Protein AF-A0A7J5AS97-F1 (afdb_monomer_lite)

Sequence (126 aa):
MKKLSKTNQNNEPFYTTNTKEIIKVNELSILLLYFNEITQNRVTLVNTEAIIHKTLPLKQACSFWNTYYVYSFGGNQSVSETNVDQEAAYEIVTGELGGCSKIGGINTSCAWGQHMCLSSQAVCCN

Foldseek 3Di:
DDDDDDDDDPPDDDDPPDPVVVVVVVVVVVVVVVVCVVPPDPDPDDDDDDDDDDDPPPVPPFDPVQKDKFKAKDQFDVRRQVVSVVVVVCCCPPNPVDVKAWDDGKDWDADPVTGMIMIMTMIGDD

Structure (mmCIF, N/CA/C/O backbone):
data_AF-A0A7J5AS97-F1
#
_entry.id   AF-A0A7J5AS97-F1
#
loop_
_atom_site.group_PDB
_atom_site.id
_atom_site.type_symbol
_atom_site.label_atom_id
_atom_site.label_alt_id
_atom_site.label_comp_id
_atom_site.label_asym_id
_atom_site.label_entity_id
_atom_site.label_seq_id
_atom_site.pdbx_PDB_ins_code
_atom_site.Cartn_x
_atom_site.Cartn_y
_atom_site.Cartn_z
_atom_site.occupancy
_atom_site.B_iso_or_equiv
_atom_site.auth_seq_id
_atom_site.auth_comp_id
_atom_site.auth_asym_id
_atom_site.auth_atom_id
_atom_site.pdbx_PDB_model_num
ATOM 1 N N . MET A 1 1 ? -28.554 22.496 -58.293 1.00 41.38 1 MET A N 1
ATOM 2 C CA . MET A 1 1 ? -29.826 21.870 -58.726 1.00 41.38 1 MET A CA 1
ATOM 3 C C . MET A 1 1 ? -30.373 21.022 -57.584 1.00 41.38 1 MET A C 1
ATOM 5 O O . MET A 1 1 ? -29.653 20.169 -57.086 1.00 41.38 1 MET A O 1
ATOM 9 N N . LYS A 1 2 ? -31.599 21.314 -57.125 1.00 40.72 2 LYS A N 1
ATOM 10 C CA . LYS A 1 2 ? -32.321 20.602 -56.053 1.00 40.72 2 LYS A CA 1
ATOM 11 C C . LYS A 1 2 ? -32.595 19.143 -56.447 1.00 40.72 2 LYS A C 1
ATOM 13 O O . LYS A 1 2 ? -33.056 18.905 -57.561 1.00 40.72 2 LYS A O 1
ATOM 18 N N . LYS A 1 3 ? -32.434 18.200 -55.513 1.00 37.72 3 LYS A N 1
ATOM 19 C CA . LYS A 1 3 ? -33.155 16.917 -55.541 1.00 37.72 3 LYS A CA 1
ATOM 20 C C . LYS A 1 3 ? -33.929 16.738 -54.238 1.00 37.72 3 LYS A C 1
ATOM 22 O O . LYS A 1 3 ? -33.444 17.064 -53.162 1.00 37.72 3 LYS A O 1
ATOM 27 N N . LEU A 1 4 ? -35.182 16.351 -54.431 1.00 39.50 4 LEU A N 1
ATOM 28 C CA . LEU A 1 4 ? -36.331 16.550 -53.560 1.00 39.50 4 LEU A CA 1
ATOM 29 C C . LEU A 1 4 ? -36.323 15.664 -52.309 1.00 39.50 4 LEU A C 1
ATOM 31 O O . LEU A 1 4 ? -36.124 14.455 -52.399 1.00 39.50 4 LEU A O 1
ATOM 35 N N . SER A 1 5 ? -36.641 16.290 -51.176 1.00 39.41 5 SER A N 1
ATOM 36 C CA . SER A 1 5 ? -37.125 15.628 -49.965 1.00 39.41 5 SER A CA 1
ATOM 37 C C . SER A 1 5 ? -38.535 15.083 -50.218 1.00 39.41 5 SER A C 1
ATOM 39 O O . SER A 1 5 ? -39.374 15.793 -50.777 1.00 39.41 5 SER A O 1
ATOM 41 N N . LYS A 1 6 ? -38.792 13.828 -49.837 1.00 45.66 6 LYS A N 1
ATOM 42 C CA . LYS A 1 6 ? -40.147 13.269 -49.755 1.00 45.66 6 LYS A CA 1
ATOM 43 C C . LYS A 1 6 ? -40.592 13.327 -48.294 1.00 45.66 6 LYS A C 1
ATOM 45 O O . LYS A 1 6 ? -39.969 12.699 -47.445 1.00 45.66 6 LYS A O 1
ATOM 50 N N . THR A 1 7 ? -41.658 14.072 -48.027 1.00 39.22 7 THR A N 1
ATOM 51 C CA . THR A 1 7 ? -42.330 14.190 -46.727 1.00 39.22 7 THR A CA 1
ATOM 52 C C . THR A 1 7 ? -43.524 13.236 -46.636 1.00 39.22 7 THR A C 1
ATOM 54 O O . THR A 1 7 ? -44.265 13.063 -47.603 1.00 39.22 7 THR A O 1
ATOM 57 N N . ASN A 1 8 ? -43.718 12.630 -45.460 1.00 45.16 8 ASN A N 1
ATOM 58 C CA . ASN A 1 8 ? -44.994 12.051 -45.026 1.00 45.16 8 ASN A CA 1
ATOM 59 C C . ASN A 1 8 ? -45.776 13.125 -44.230 1.00 45.16 8 ASN A C 1
ATOM 61 O O . ASN A 1 8 ? -45.168 14.036 -43.667 1.00 45.16 8 ASN A O 1
ATOM 65 N N . GLN A 1 9 ? -47.107 13.028 -44.213 1.00 50.62 9 GLN A N 1
ATOM 66 C CA . GLN A 1 9 ? -48.110 14.058 -43.905 1.00 50.62 9 GLN A CA 1
ATOM 67 C C . GLN A 1 9 ? -48.076 14.692 -42.501 1.00 50.62 9 GLN A C 1
ATOM 69 O O . GLN A 1 9 ? -48.872 15.591 -42.259 1.00 50.62 9 GLN A O 1
ATOM 74 N N . ASN A 1 10 ? -47.141 14.326 -41.620 1.00 50.69 10 ASN A N 1
ATOM 75 C CA . ASN A 1 10 ? -47.061 14.889 -40.265 1.00 50.69 10 ASN A CA 1
ATOM 76 C C . ASN A 1 10 ? -45.755 15.646 -39.952 1.00 50.69 10 ASN A C 1
ATOM 78 O O . ASN A 1 10 ? -45.563 16.040 -38.812 1.00 50.69 10 ASN A O 1
ATOM 82 N N . ASN A 1 11 ? -44.882 15.911 -40.936 1.00 51.25 11 ASN A N 1
ATOM 83 C CA . ASN A 1 11 ? -43.721 16.815 -40.791 1.00 51.25 11 ASN A CA 1
ATOM 84 C C . ASN A 1 11 ? -42.787 16.567 -39.581 1.00 51.25 11 ASN A C 1
ATOM 86 O O . ASN A 1 11 ? -42.065 17.476 -39.173 1.00 51.25 11 ASN A O 1
ATOM 90 N N . GLU A 1 12 ? -42.720 15.351 -39.043 1.00 41.69 12 GLU A N 1
ATOM 91 C CA . GLU A 1 12 ? -41.718 15.016 -38.031 1.00 41.69 12 GLU A CA 1
ATOM 92 C C . GLU A 1 12 ? -40.438 14.467 -38.689 1.00 41.69 12 GLU A C 1
ATOM 94 O O . GLU A 1 12 ? -40.516 13.658 -39.623 1.00 41.69 12 GLU A O 1
ATOM 99 N N . PRO A 1 13 ? -39.243 14.906 -38.250 1.00 40.38 13 PRO A N 1
ATOM 100 C CA . PRO A 1 13 ? -37.982 14.375 -38.747 1.00 40.38 13 PRO A CA 1
ATOM 101 C C . PRO A 1 13 ? -37.851 12.890 -38.384 1.00 40.38 13 PRO A C 1
ATOM 103 O O . PRO A 1 13 ? -37.779 12.514 -37.217 1.00 40.38 13 PRO A O 1
ATOM 106 N N . PHE A 1 14 ? -37.795 12.031 -39.403 1.00 38.44 14 PHE A N 1
ATOM 107 C CA . PHE A 1 14 ? -37.498 10.612 -39.237 1.00 38.44 14 PHE A CA 1
ATOM 108 C C . PHE A 1 14 ? -35.997 10.444 -38.961 1.00 38.44 14 PHE A C 1
ATOM 110 O O . PHE A 1 14 ? -35.176 10.502 -39.878 1.00 38.44 14 PHE A O 1
ATOM 117 N N . TYR A 1 15 ? -35.623 10.262 -37.695 1.00 42.97 15 TYR A N 1
ATOM 118 C CA . TYR A 1 15 ? -34.253 9.920 -37.321 1.00 42.97 15 TYR A CA 1
ATOM 119 C C . TYR A 1 15 ? -34.020 8.431 -37.587 1.00 42.97 15 TYR A C 1
ATOM 121 O O . TYR A 1 15 ? -34.479 7.572 -36.838 1.00 42.97 15 TYR A O 1
ATOM 129 N N . THR A 1 16 ? -33.268 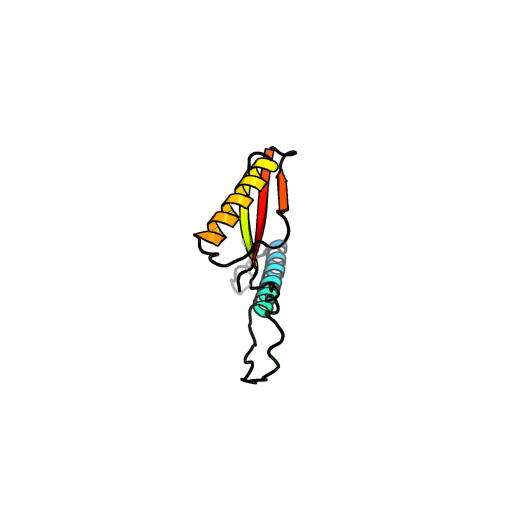8.099 -38.637 1.00 46.38 16 THR A N 1
ATOM 130 C CA . THR A 1 16 ? -32.620 6.785 -38.725 1.00 46.38 16 THR A CA 1
ATOM 131 C C . THR A 1 16 ? -31.478 6.756 -37.714 1.00 46.38 16 THR A C 1
ATOM 133 O O . THR A 1 16 ? -30.328 7.049 -38.043 1.00 46.38 16 THR A O 1
ATOM 136 N N . THR A 1 17 ? -31.793 6.468 -36.455 1.00 50.03 17 THR A N 1
ATOM 137 C CA . THR A 1 17 ? -30.787 6.225 -35.421 1.00 50.03 17 THR A CA 1
ATOM 138 C C . THR A 1 17 ? -30.036 4.942 -35.754 1.00 50.03 17 THR A C 1
ATOM 140 O O . THR A 1 17 ? -30.642 3.884 -35.927 1.00 50.03 17 THR A O 1
ATOM 143 N N . ASN A 1 18 ? -28.712 5.046 -35.853 1.00 45.19 18 ASN A N 1
ATOM 144 C CA . ASN A 1 18 ? -27.797 3.918 -35.973 1.00 45.19 18 ASN A CA 1
ATOM 145 C C . ASN A 1 18 ? -28.129 2.881 -34.886 1.00 45.19 18 ASN A C 1
ATOM 147 O O . ASN A 1 18 ? -27.915 3.122 -33.699 1.00 45.19 18 ASN A O 1
ATOM 151 N N . THR A 1 19 ? -28.625 1.706 -35.269 1.00 51.22 19 THR A N 1
ATOM 152 C CA . THR A 1 19 ? -29.008 0.623 -34.343 1.00 51.22 19 THR A CA 1
ATOM 153 C C . THR A 1 19 ? -27.858 0.162 -33.441 1.00 51.22 19 THR A C 1
ATOM 155 O O . THR A 1 19 ? -28.104 -0.402 -32.381 1.00 51.22 19 THR A O 1
ATOM 158 N N . LYS A 1 20 ? -26.600 0.448 -33.804 1.00 47.38 20 LYS A N 1
ATOM 159 C CA . LYS A 1 20 ? -25.421 0.170 -32.968 1.00 47.38 20 LYS A CA 1
ATOM 160 C C . LYS A 1 20 ? -25.286 1.074 -31.738 1.00 47.38 20 LYS A C 1
ATOM 162 O O . LYS A 1 20 ? -24.671 0.646 -30.766 1.00 47.38 20 LYS A O 1
ATOM 167 N N . GLU A 1 21 ? -25.831 2.289 -31.753 1.00 49.44 21 GLU A N 1
ATOM 168 C CA . GLU A 1 21 ? -25.751 3.192 -30.594 1.00 49.44 21 GLU A CA 1
ATOM 169 C C . GLU A 1 21 ? -26.813 2.872 -29.542 1.00 49.44 21 GLU A C 1
ATOM 171 O O . GLU A 1 21 ? -26.516 2.914 -28.354 1.00 49.44 21 GLU A O 1
ATOM 176 N N . ILE A 1 22 ? -28.010 2.446 -29.958 1.00 49.66 22 ILE A N 1
ATOM 177 C C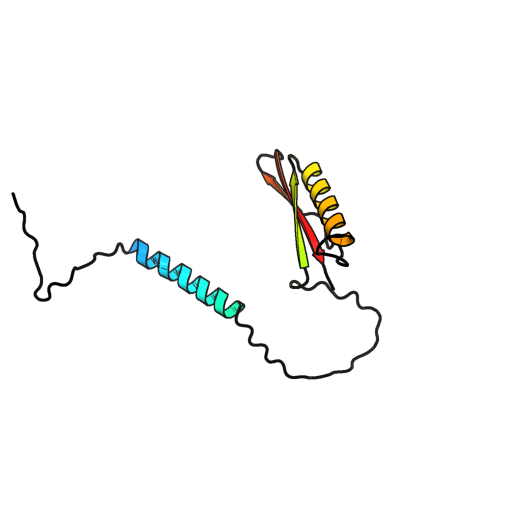A . ILE A 1 22 ? -29.107 2.105 -29.035 1.00 49.66 22 ILE A CA 1
ATOM 178 C C . ILE A 1 22 ? -28.761 0.869 -28.185 1.00 49.66 22 ILE A C 1
ATOM 180 O O . ILE A 1 22 ? -29.120 0.805 -27.011 1.00 49.66 22 ILE A O 1
ATOM 184 N N . ILE A 1 23 ? -28.004 -0.088 -28.735 1.00 50.94 23 ILE A N 1
ATOM 185 C CA . ILE A 1 23 ? -27.616 -1.312 -28.013 1.00 50.94 23 ILE A CA 1
ATOM 186 C C . ILE A 1 23 ? -26.620 -1.009 -26.877 1.00 50.94 23 ILE A C 1
ATOM 188 O O . ILE A 1 23 ? -26.719 -1.608 -25.810 1.00 50.94 23 ILE A O 1
ATOM 192 N N . LYS A 1 24 ? -25.716 -0.031 -27.048 1.00 50.69 24 LYS A N 1
ATOM 193 C CA . LYS A 1 24 ? -24.740 0.341 -26.004 1.00 50.69 24 LYS A CA 1
ATOM 194 C C . LYS A 1 24 ? -25.363 1.047 -24.799 1.00 50.69 24 LYS A C 1
ATOM 196 O O . LYS A 1 24 ? -24.821 0.959 -23.702 1.00 50.69 24 LYS A O 1
ATOM 201 N N . VAL A 1 25 ? -26.494 1.731 -24.983 1.00 53.81 25 VAL A N 1
ATOM 202 C CA . VAL A 1 25 ? -27.200 2.399 -23.878 1.00 53.81 25 VAL A CA 1
ATOM 203 C C . VAL A 1 25 ? -27.814 1.365 -22.926 1.00 53.81 25 VAL A C 1
ATOM 205 O O . VAL A 1 25 ? -27.826 1.580 -21.719 1.00 53.81 25 VAL A O 1
ATOM 208 N N . ASN A 1 26 ? -28.232 0.204 -23.442 1.00 61.09 26 ASN A N 1
ATOM 209 C CA . ASN A 1 26 ? -28.897 -0.835 -22.654 1.00 61.09 26 ASN A CA 1
ATOM 210 C C . ASN A 1 26 ? -27.953 -1.539 -21.657 1.00 61.09 26 ASN A C 1
ATOM 212 O O . ASN A 1 26 ? -28.327 -1.781 -20.513 1.00 61.09 26 ASN A O 1
ATOM 216 N N . GLU A 1 27 ? -26.707 -1.817 -22.050 1.00 60.97 27 GLU A N 1
ATOM 217 C CA . GLU A 1 27 ? -25.724 -2.468 -21.164 1.00 60.97 27 GLU A CA 1
ATOM 218 C C . GLU A 1 27 ? -25.316 -1.564 -19.994 1.00 60.97 27 GLU A C 1
ATOM 220 O O . GLU A 1 27 ? -25.233 -2.017 -18.851 1.00 60.97 27 GLU A O 1
ATOM 225 N N . LEU A 1 28 ? -25.128 -0.267 -20.260 1.00 70.62 28 LEU A N 1
ATOM 226 C CA . LEU A 1 28 ? -24.795 0.712 -19.228 1.00 70.62 28 LEU A CA 1
ATOM 227 C C . LEU A 1 28 ? -25.954 0.906 -18.241 1.00 70.62 28 LEU A C 1
ATOM 229 O O . LEU A 1 28 ? -25.726 1.007 -17.037 1.00 70.62 28 LEU A O 1
ATOM 233 N N . SER A 1 29 ? -27.198 0.924 -18.727 1.00 70.94 29 SER A N 1
ATOM 234 C CA . SER A 1 29 ? -28.382 1.034 -17.870 1.00 70.94 29 SER A CA 1
ATOM 235 C C . SER A 1 29 ? -28.562 -0.184 -16.963 1.00 70.94 29 SER A C 1
ATOM 237 O O . SER A 1 29 ? -28.854 -0.014 -15.781 1.00 70.94 29 SER A O 1
ATOM 239 N N . ILE A 1 30 ? -28.337 -1.399 -17.473 1.00 72.62 30 ILE A N 1
ATOM 240 C CA . ILE A 1 30 ? -28.382 -2.627 -16.663 1.00 72.62 30 ILE A CA 1
ATOM 241 C C . ILE A 1 30 ? -27.285 -2.606 -15.590 1.00 72.62 30 ILE A C 1
ATOM 243 O O . ILE A 1 30 ? -27.548 -2.941 -14.435 1.00 72.62 30 ILE A O 1
ATOM 247 N N . LEU A 1 31 ? -26.078 -2.153 -15.940 1.00 73.94 31 LEU A N 1
ATOM 248 C CA . LEU A 1 31 ? -24.973 -2.028 -14.991 1.00 73.94 31 LEU A CA 1
ATOM 249 C C . LEU A 1 31 ? -25.285 -1.006 -13.884 1.00 73.94 31 LEU A C 1
ATOM 251 O O . LEU A 1 31 ? -25.051 -1.281 -12.709 1.00 73.94 31 LEU A O 1
ATOM 255 N N . LEU A 1 32 ? -25.868 0.144 -14.237 1.00 77.31 32 LEU A N 1
ATOM 256 C CA . LEU A 1 32 ? -26.289 1.169 -13.275 1.00 77.31 32 LEU A CA 1
ATOM 257 C C . LEU A 1 32 ? -27.408 0.678 -12.344 1.00 77.31 32 LEU A C 1
ATOM 259 O O . LEU A 1 32 ? -27.379 0.989 -11.156 1.00 77.31 32 LEU A O 1
ATOM 263 N N . LEU A 1 33 ? -28.358 -0.119 -12.845 1.00 74.12 33 LEU A N 1
ATOM 264 C CA . LEU A 1 33 ? -29.388 -0.755 -12.014 1.00 74.12 33 LEU A CA 1
ATOM 265 C C . LEU A 1 33 ? -28.778 -1.754 -11.025 1.00 74.12 33 LEU A C 1
ATOM 267 O O . LEU A 1 33 ? -29.150 -1.757 -9.854 1.00 74.12 33 LEU A O 1
ATOM 271 N N . TYR A 1 34 ? -27.800 -2.545 -11.470 1.00 72.62 34 TYR A N 1
ATOM 272 C CA . TYR A 1 34 ? -27.100 -3.500 -10.613 1.00 72.62 34 TYR A CA 1
ATOM 273 C C . TYR A 1 34 ? -26.296 -2.803 -9.504 1.00 72.62 34 TYR A C 1
ATOM 275 O O . TYR A 1 34 ? -26.359 -3.202 -8.342 1.00 72.62 34 TYR A O 1
ATOM 283 N N . PHE A 1 35 ? -25.597 -1.709 -9.828 1.00 71.31 35 PHE A N 1
ATOM 284 C CA . PHE A 1 35 ? -24.918 -0.892 -8.818 1.00 71.31 35 PHE A CA 1
ATOM 28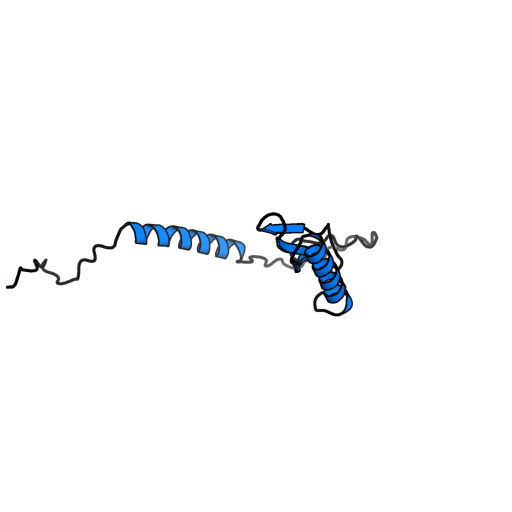5 C C . PHE A 1 35 ? -25.896 -0.230 -7.843 1.00 71.31 35 PHE A C 1
ATOM 287 O O . PHE A 1 35 ? -25.597 -0.157 -6.653 1.00 71.31 35 PHE A O 1
ATOM 294 N N . ASN A 1 36 ? -27.060 0.226 -8.312 1.00 69.31 36 ASN A N 1
ATOM 295 C CA . ASN A 1 36 ? -28.075 0.837 -7.451 1.00 69.31 36 ASN A CA 1
ATOM 296 C C . ASN A 1 36 ? -28.665 -0.178 -6.453 1.00 69.31 36 ASN A C 1
ATOM 298 O O . ASN A 1 36 ? -28.838 0.152 -5.288 1.00 69.31 36 ASN A O 1
ATOM 302 N N . GLU A 1 37 ? -28.893 -1.427 -6.865 1.00 67.88 37 GLU A N 1
ATOM 303 C CA . GLU A 1 37 ? -29.338 -2.502 -5.960 1.00 67.88 37 GLU A CA 1
ATOM 304 C C . GLU A 1 37 ? -28.269 -2.889 -4.924 1.00 67.88 37 GLU A C 1
ATOM 306 O O . GLU A 1 37 ? -28.585 -3.076 -3.753 1.00 67.88 37 GLU A O 1
ATOM 311 N N . ILE A 1 38 ? -26.987 -2.945 -5.307 1.00 70.19 38 ILE A N 1
ATOM 312 C CA . ILE A 1 38 ? -25.894 -3.239 -4.357 1.00 70.19 38 ILE A CA 1
ATOM 313 C C . ILE A 1 38 ? -25.687 -2.096 -3.352 1.00 70.19 38 ILE A C 1
ATOM 315 O O . ILE A 1 38 ? -25.306 -2.335 -2.207 1.00 70.19 38 ILE A O 1
ATOM 319 N N . THR A 1 39 ? -25.913 -0.851 -3.772 1.00 67.94 39 THR A N 1
ATOM 320 C CA . THR A 1 39 ? -25.686 0.341 -2.937 1.00 67.94 39 THR A CA 1
ATOM 321 C C . THR A 1 39 ? -26.909 0.764 -2.127 1.00 67.94 39 THR A C 1
ATOM 323 O O . THR A 1 39 ? -26.758 1.484 -1.136 1.00 67.94 39 THR A O 1
ATOM 326 N N . GLN A 1 40 ? -28.114 0.298 -2.475 1.00 58.53 40 GLN A N 1
ATOM 327 C CA . GLN A 1 40 ? -29.314 0.510 -1.670 1.00 58.53 40 GLN A CA 1
ATOM 328 C C . GLN A 1 40 ? -29.300 -0.380 -0.425 1.00 58.53 40 GLN A C 1
ATOM 330 O O . GLN A 1 40 ? -29.922 -1.436 -0.343 1.00 58.53 40 GLN A O 1
ATOM 335 N N . ASN A 1 41 ? -28.614 0.124 0.599 1.00 50.88 41 ASN A N 1
ATOM 336 C CA . ASN A 1 41 ? -28.695 -0.325 1.982 1.00 50.88 41 ASN A CA 1
ATOM 337 C C . ASN A 1 41 ? -30.153 -0.346 2.477 1.00 50.88 41 ASN A C 1
ATOM 339 O O . ASN A 1 41 ? -30.645 0.621 3.062 1.00 50.88 41 ASN A O 1
ATOM 343 N N . ARG A 1 42 ? -30.845 -1.479 2.337 1.00 53.81 42 ARG A N 1
ATOM 344 C CA . ARG A 1 42 ? -31.946 -1.828 3.241 1.00 53.81 42 ARG A CA 1
ATOM 345 C C . ARG A 1 42 ? -31.378 -2.554 4.448 1.00 53.81 42 ARG A C 1
ATOM 347 O O . ARG A 1 42 ? -31.463 -3.771 4.551 1.00 53.81 42 ARG A O 1
ATOM 354 N N . VAL A 1 43 ? -30.847 -1.782 5.389 1.00 47.38 43 VAL A N 1
ATOM 355 C CA . VAL A 1 43 ? -30.653 -2.256 6.760 1.00 47.38 43 VAL A CA 1
ATOM 356 C C . VAL A 1 43 ? -31.239 -1.229 7.717 1.00 47.38 43 VAL A C 1
ATOM 358 O O . VAL A 1 43 ? -30.553 -0.419 8.327 1.00 47.38 43 VAL A O 1
ATOM 361 N N . THR A 1 44 ? -32.561 -1.284 7.855 1.00 51.47 44 THR A N 1
ATOM 362 C CA . THR A 1 44 ? -33.210 -0.983 9.130 1.00 51.47 44 THR A CA 1
ATOM 363 C C . THR A 1 44 ? -33.129 -2.269 9.952 1.00 51.47 44 THR A C 1
ATOM 365 O O . THR A 1 44 ? -34.036 -3.094 9.893 1.00 51.47 44 THR A O 1
ATOM 368 N N . LEU A 1 45 ? -32.018 -2.498 10.658 1.00 45.91 45 LEU A N 1
ATOM 369 C CA . LEU A 1 45 ? -31.965 -3.537 11.687 1.00 45.91 45 LEU A CA 1
ATOM 370 C C . LEU A 1 45 ? -32.148 -2.874 13.046 1.00 45.91 45 LEU A C 1
ATOM 372 O O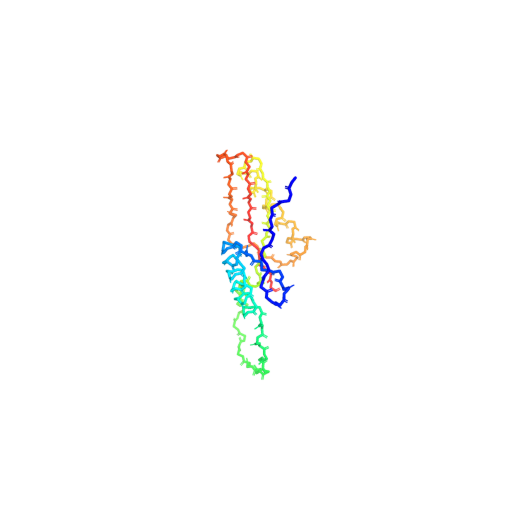 . LEU A 1 45 ? -31.297 -2.153 13.558 1.00 45.91 45 LEU A O 1
ATOM 376 N N . VAL A 1 46 ? -33.354 -3.098 13.549 1.00 46.16 46 VAL A N 1
ATOM 377 C CA . VAL A 1 46 ? -33.851 -2.808 14.885 1.00 46.16 46 VAL A CA 1
ATOM 378 C C . VAL A 1 46 ? -32.892 -3.365 15.941 1.00 46.16 46 VAL A C 1
ATOM 380 O O . VAL A 1 46 ? -32.401 -4.483 15.810 1.00 46.16 46 VAL A O 1
ATOM 383 N N . ASN A 1 47 ? -32.680 -2.571 16.993 1.00 48.38 47 ASN A N 1
ATOM 384 C CA . ASN A 1 47 ? -32.089 -2.956 18.272 1.00 48.38 47 ASN A CA 1
ATOM 385 C C . ASN A 1 47 ? -32.425 -4.399 18.677 1.00 48.38 47 ASN A C 1
ATOM 387 O O . ASN A 1 47 ? -33.557 -4.689 19.059 1.00 48.38 47 ASN A O 1
ATOM 391 N N . THR A 1 48 ? -31.413 -5.256 18.733 1.00 43.56 48 THR A N 1
ATOM 392 C CA . THR A 1 48 ? -31.401 -6.380 19.670 1.00 43.56 48 THR A CA 1
ATOM 393 C C . THR A 1 48 ? -30.030 -6.443 20.311 1.00 43.56 48 THR A C 1
ATOM 395 O O . THR A 1 48 ? -29.085 -7.012 19.769 1.00 43.56 48 THR A O 1
ATOM 398 N N . GLU A 1 49 ? -29.942 -5.812 21.478 1.00 52.12 49 GLU A N 1
ATOM 399 C CA . GLU A 1 49 ? -28.944 -6.118 22.490 1.00 52.12 49 GLU A CA 1
ATOM 400 C C . GLU A 1 49 ? -28.997 -7.625 22.776 1.00 52.12 49 GLU A C 1
ATOM 402 O O . GLU A 1 49 ? -29.990 -8.142 23.287 1.00 52.12 49 GLU A O 1
ATOM 407 N N . ALA A 1 50 ? -27.930 -8.343 22.440 1.00 47.72 50 ALA A N 1
ATOM 408 C CA . ALA A 1 50 ? -27.711 -9.702 22.907 1.00 47.72 50 ALA A CA 1
ATOM 409 C C . ALA A 1 50 ? -26.316 -9.769 23.526 1.00 47.72 50 ALA A C 1
ATOM 411 O O . ALA A 1 50 ? -25.293 -9.895 22.858 1.00 47.72 50 ALA A O 1
ATOM 412 N N . ILE A 1 51 ? -26.318 -9.631 24.847 1.00 52.62 51 ILE A N 1
ATOM 413 C CA . ILE A 1 51 ? -25.218 -9.899 25.764 1.00 52.62 51 ILE A CA 1
ATOM 414 C C . ILE A 1 51 ? -24.719 -11.329 25.512 1.00 52.62 51 ILE A C 1
ATOM 416 O O . ILE A 1 51 ? -25.372 -12.281 25.929 1.00 52.62 51 ILE A O 1
ATOM 420 N N . ILE A 1 52 ? -23.561 -11.497 24.864 1.00 46.84 52 ILE A N 1
ATOM 421 C CA . ILE A 1 52 ? -22.850 -12.783 24.806 1.00 46.84 52 ILE A CA 1
ATOM 422 C C . ILE A 1 52 ? -21.348 -12.539 25.019 1.00 46.84 52 ILE A C 1
ATOM 424 O O . ILE A 1 52 ? -20.609 -12.176 24.116 1.00 46.84 52 ILE A O 1
ATOM 428 N N . HIS A 1 53 ? -20.951 -12.754 26.274 1.00 40.97 53 HIS A N 1
ATOM 429 C CA . HIS A 1 53 ? -19.658 -13.241 26.765 1.00 40.97 53 HIS A CA 1
ATOM 430 C C . HIS A 1 53 ? -18.345 -12.518 26.393 1.00 40.97 53 HIS A C 1
ATOM 432 O O . HIS A 1 53 ? -17.818 -12.589 25.289 1.00 40.97 53 HIS A O 1
ATOM 438 N N . LYS A 1 54 ? -17.711 -11.974 27.447 1.00 48.16 54 LYS A N 1
ATOM 439 C CA . LYS A 1 54 ? -16.255 -11.811 27.576 1.00 48.16 54 LYS A CA 1
ATOM 440 C C . LYS A 1 54 ? -15.546 -13.140 27.267 1.00 48.16 54 LYS A C 1
ATOM 442 O O . LYS A 1 54 ? -15.429 -13.990 28.147 1.00 48.16 54 LYS A O 1
ATOM 447 N N . THR A 1 55 ? -15.014 -13.289 26.063 1.00 44.31 55 THR A N 1
ATOM 448 C CA . THR A 1 55 ? -14.091 -14.375 25.696 1.00 44.31 55 THR A CA 1
ATOM 449 C C . THR A 1 55 ? -12.961 -13.804 24.860 1.00 44.31 55 THR A C 1
ATOM 451 O O . THR A 1 55 ? -13.070 -13.778 23.643 1.00 44.31 55 THR A O 1
ATOM 454 N N . LEU A 1 56 ? -11.890 -13.372 25.546 1.00 46.19 56 LEU A N 1
ATOM 455 C CA . LEU A 1 56 ? -10.645 -12.824 24.986 1.00 46.19 56 LEU A CA 1
ATOM 456 C C . LEU A 1 56 ? -10.851 -11.609 24.052 1.00 46.19 56 LEU A C 1
ATOM 458 O O . LEU A 1 56 ? -11.942 -11.390 23.534 1.00 46.19 56 LEU A O 1
ATOM 462 N N . PRO A 1 57 ? -9.839 -10.761 23.808 1.00 41.56 57 PRO A N 1
ATOM 463 C CA . PRO A 1 57 ? -9.891 -9.930 22.618 1.00 41.56 57 PRO A CA 1
ATOM 464 C C . PRO A 1 57 ? -9.826 -10.902 21.435 1.00 41.56 57 PRO A C 1
ATOM 466 O O . PRO A 1 57 ? -8.743 -11.299 21.005 1.00 41.56 57 PRO A O 1
ATOM 469 N N . LEU A 1 58 ? -10.984 -11.350 20.934 1.00 46.84 58 LEU A N 1
ATOM 470 C CA . LEU A 1 58 ? -11.091 -11.755 19.541 1.00 46.84 58 LEU A CA 1
ATOM 471 C C . LEU A 1 58 ? -10.470 -10.586 18.787 1.00 46.84 58 LEU A C 1
ATOM 473 O O . LEU A 1 58 ? -11.049 -9.501 18.784 1.00 46.84 58 LEU A O 1
ATOM 477 N N . LYS A 1 59 ? -9.255 -10.770 18.250 1.00 48.97 59 LYS A N 1
ATOM 478 C CA . LYS A 1 59 ? -8.707 -9.867 17.239 1.00 48.97 59 LYS A CA 1
ATOM 479 C C . LYS A 1 59 ? -9.864 -9.644 16.278 1.00 48.97 59 LYS A C 1
ATOM 481 O O . LYS A 1 59 ? -10.273 -10.617 15.645 1.00 48.97 59 LYS A O 1
ATOM 486 N N . GLN A 1 60 ? -10.454 -8.448 16.279 1.00 55.06 60 GLN A N 1
ATOM 487 C CA . GLN A 1 60 ? -11.546 -8.121 15.373 1.00 55.06 60 GLN A CA 1
ATOM 488 C C . GLN A 1 60 ? -11.069 -8.559 13.995 1.00 55.06 60 GLN A C 1
ATOM 490 O O . GLN A 1 60 ? -10.015 -8.124 13.524 1.00 55.06 60 GLN A O 1
ATOM 495 N N . ALA A 1 61 ? -11.754 -9.554 13.438 1.00 64.38 61 ALA A N 1
ATOM 496 C CA . ALA A 1 61 ? -11.406 -10.056 12.132 1.00 64.38 61 ALA A CA 1
ATOM 497 C C . ALA A 1 61 ? -11.655 -8.905 11.163 1.00 64.38 61 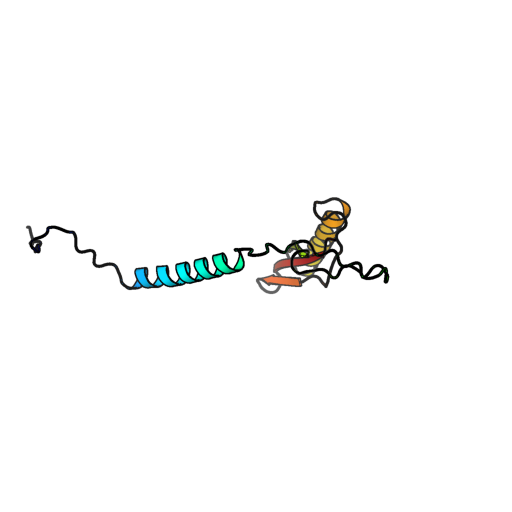ALA A C 1
ATOM 499 O O . ALA A 1 61 ? -12.753 -8.348 11.130 1.00 64.38 61 ALA A O 1
ATOM 500 N N . CYS A 1 62 ? -10.621 -8.529 10.421 1.00 74.44 62 CYS A N 1
ATOM 501 C CA . CYS A 1 62 ? -10.705 -7.480 9.423 1.00 74.44 62 CYS A CA 1
ATOM 502 C C . CYS A 1 62 ? -11.791 -7.839 8.419 1.00 74.44 62 CYS A C 1
ATOM 504 O O . CYS A 1 62 ? -11.675 -8.826 7.690 1.00 74.44 62 CYS A O 1
ATOM 506 N N . SER A 1 63 ? -12.878 -7.073 8.434 1.00 82.62 63 SER A N 1
ATOM 507 C CA . SER A 1 63 ? -13.921 -7.207 7.431 1.00 82.62 63 SER A CA 1
ATOM 508 C C . SER A 1 63 ? -13.465 -6.545 6.132 1.00 82.62 63 SER A C 1
ATOM 510 O O . SER A 1 63 ? -12.569 -5.694 6.128 1.00 82.62 63 SER A O 1
ATOM 512 N N . PHE A 1 64 ? -14.112 -6.906 5.025 1.00 78.62 64 PHE A N 1
ATOM 513 C CA . PHE A 1 64 ? -13.888 -6.247 3.738 1.00 78.62 64 PHE A CA 1
ATOM 514 C C . PHE A 1 64 ? -14.050 -4.718 3.836 1.00 78.62 64 PHE A C 1
ATOM 516 O O . PHE A 1 64 ? -13.260 -3.980 3.261 1.00 78.62 64 PHE A O 1
ATOM 523 N N . TRP A 1 65 ? -15.015 -4.244 4.629 1.00 81.75 65 TRP A N 1
ATOM 524 C CA . TRP A 1 65 ? -15.312 -2.818 4.807 1.00 81.75 65 TRP A CA 1
ATOM 525 C C . TRP A 1 65 ? -14.291 -2.065 5.661 1.00 81.75 65 TRP A C 1
ATOM 527 O O . TRP A 1 65 ? -14.200 -0.846 5.576 1.00 81.75 65 TRP A O 1
ATOM 537 N N . ASN A 1 66 ? -13.510 -2.794 6.455 1.00 85.25 66 ASN A N 1
ATOM 538 C CA . ASN A 1 66 ? -12.487 -2.240 7.336 1.00 85.25 66 ASN A CA 1
ATOM 539 C C . ASN A 1 66 ? -11.076 -2.393 6.751 1.00 85.25 66 ASN A C 1
ATOM 541 O O . ASN A 1 66 ? -10.087 -2.214 7.464 1.00 85.25 66 ASN A O 1
ATOM 545 N N . THR A 1 67 ? -10.982 -2.772 5.473 1.00 89.69 67 THR A N 1
ATOM 546 C CA . THR A 1 67 ? -9.720 -2.973 4.766 1.00 89.69 67 THR A CA 1
ATOM 547 C C . THR A 1 67 ? -9.458 -1.808 3.822 1.00 89.69 67 THR A C 1
ATOM 549 O O . THR A 1 67 ? -10.248 -1.528 2.923 1.00 89.69 67 THR A O 1
ATOM 552 N N . TYR A 1 68 ? -8.310 -1.168 3.999 1.00 91.06 68 TYR A N 1
ATOM 553 C CA . TYR A 1 68 ? -7.815 -0.086 3.159 1.00 91.06 68 TYR A CA 1
ATOM 554 C C . TYR A 1 68 ? -6.564 -0.551 2.422 1.00 91.06 68 TYR A C 1
ATOM 556 O O . TYR A 1 68 ? -5.874 -1.474 2.857 1.00 91.06 68 TYR A O 1
ATOM 564 N N . TYR A 1 69 ? -6.266 0.087 1.296 1.00 92.50 69 TYR A N 1
ATOM 565 C CA . TYR A 1 69 ? -5.116 -0.263 0.475 1.00 92.50 69 TYR A CA 1
ATOM 566 C C . TYR A 1 69 ? -4.236 0.958 0.280 1.00 92.50 69 TYR A C 1
ATOM 568 O O . TYR A 1 69 ? -4.688 1.982 -0.228 1.00 92.50 69 TYR A O 1
ATOM 576 N N . VAL A 1 70 ? -2.974 0.813 0.662 1.00 94.12 70 VAL A N 1
ATOM 577 C CA . VAL A 1 70 ? -1.924 1.787 0.378 1.00 94.12 70 VAL A CA 1
ATOM 578 C C . VAL A 1 70 ? -1.214 1.341 -0.889 1.00 94.12 70 VAL A C 1
ATOM 580 O O . VAL A 1 70 ? -0.912 0.156 -1.042 1.00 94.12 70 VAL A O 1
ATOM 583 N N . TYR A 1 71 ? -0.960 2.277 -1.797 1.00 94.81 71 TYR A N 1
ATOM 584 C CA . TYR A 1 71 ? -0.347 2.008 -3.094 1.00 94.81 71 TYR A CA 1
ATOM 585 C C . TYR A 1 71 ? 0.932 2.818 -3.252 1.00 94.81 71 TYR A C 1
ATOM 587 O O . TYR A 1 71 ? 1.010 3.955 -2.799 1.00 94.81 71 TYR A O 1
ATOM 595 N N . SER A 1 72 ? 1.921 2.257 -3.942 1.00 95.19 72 SER A N 1
ATOM 596 C CA . SER A 1 72 ? 3.119 2.999 -4.323 1.00 95.19 72 SER A CA 1
ATOM 597 C C . SER A 1 72 ? 3.686 2.518 -5.650 1.00 95.19 72 SER A C 1
ATOM 599 O O . SER A 1 72 ? 3.417 1.400 -6.089 1.00 95.19 72 SER A O 1
ATOM 601 N N . PHE A 1 73 ? 4.477 3.378 -6.283 1.00 94.06 73 PHE A N 1
ATOM 602 C CA . PHE A 1 73 ? 5.132 3.105 -7.554 1.00 94.06 73 PHE A CA 1
ATOM 603 C C . PHE A 1 73 ? 6.646 3.008 -7.378 1.00 94.06 73 PHE A C 1
ATOM 605 O O . PHE A 1 73 ? 7.250 3.697 -6.553 1.00 94.06 73 PHE A O 1
ATOM 612 N N . GLY A 1 74 ? 7.278 2.191 -8.216 1.00 92.50 74 GLY A N 1
ATOM 613 C CA . GLY A 1 74 ? 8.729 2.093 -8.296 1.00 92.50 74 GLY A CA 1
ATOM 614 C C . GLY A 1 74 ? 9.212 1.757 -9.699 1.00 92.50 74 GLY A C 1
ATOM 615 O O . GLY A 1 74 ? 8.519 1.107 -10.481 1.00 92.50 74 GLY A O 1
ATOM 616 N N . GLY A 1 75 ? 10.439 2.182 -10.010 1.00 92.44 75 GLY A N 1
ATOM 617 C CA . GLY A 1 75 ? 11.107 1.852 -11.276 1.00 92.44 75 GLY A CA 1
ATOM 618 C C . GLY A 1 75 ? 11.535 0.384 -11.390 1.00 92.44 75 GLY A C 1
ATOM 619 O O . GLY A 1 75 ? 12.038 -0.032 -12.428 1.00 92.44 75 GLY A O 1
ATOM 620 N N . ASN A 1 76 ? 11.377 -0.383 -10.311 1.00 93.94 76 ASN A N 1
ATOM 621 C CA . ASN A 1 76 ? 11.463 -1.833 -10.284 1.00 93.94 76 ASN A CA 1
ATOM 622 C C . ASN A 1 76 ? 10.647 -2.397 -9.117 1.00 93.94 76 ASN A C 1
ATOM 624 O O . ASN A 1 76 ? 10.113 -1.645 -8.295 1.00 93.94 76 ASN A O 1
ATOM 628 N N . GLN A 1 77 ? 10.546 -3.725 -9.066 1.00 92.31 77 GLN A N 1
ATOM 629 C CA . GLN A 1 77 ? 9.734 -4.423 -8.077 1.00 92.31 77 GLN A CA 1
ATOM 630 C C . GLN A 1 77 ? 10.189 -4.113 -6.646 1.00 92.31 77 GLN A C 1
ATOM 632 O O . GLN A 1 77 ? 9.369 -3.691 -5.836 1.00 92.31 77 GLN A O 1
ATOM 637 N N . SER A 1 78 ? 11.486 -4.243 -6.348 1.00 94.56 78 SER A N 1
ATOM 638 C CA . SER A 1 78 ? 11.993 -4.060 -4.982 1.00 94.56 78 SER A CA 1
ATOM 639 C C . SER A 1 78 ? 11.841 -2.623 -4.485 1.00 94.56 78 SER A C 1
ATOM 641 O O . SER A 1 78 ? 11.493 -2.402 -3.326 1.00 94.56 78 SER A O 1
ATOM 643 N N . VAL A 1 79 ? 12.044 -1.637 -5.361 1.00 95.00 79 VAL A N 1
ATOM 644 C CA . VAL A 1 79 ? 11.814 -0.220 -5.056 1.00 95.00 79 VAL A CA 1
ATOM 645 C C . VAL A 1 79 ? 10.332 0.024 -4.786 1.00 95.00 79 VAL A C 1
ATOM 647 O O . VAL A 1 79 ? 9.995 0.648 -3.789 1.00 95.00 79 VAL A O 1
ATOM 650 N N . SER A 1 80 ? 9.440 -0.505 -5.625 1.00 95.31 80 SER A N 1
ATOM 651 C CA . SER A 1 80 ? 7.992 -0.341 -5.455 1.00 95.31 80 SER A CA 1
ATOM 652 C C . SER A 1 80 ? 7.488 -0.977 -4.152 1.00 95.31 80 SER A C 1
ATOM 654 O O . SER A 1 80 ? 6.679 -0.389 -3.439 1.00 95.31 80 SER A O 1
ATOM 656 N N . GLU A 1 81 ? 7.971 -2.177 -3.820 1.00 95.56 81 GLU A N 1
ATOM 657 C CA . GLU A 1 81 ? 7.679 -2.866 -2.555 1.00 95.56 81 GLU A CA 1
ATOM 658 C C . GLU A 1 81 ? 8.208 -2.091 -1.342 1.00 95.56 81 GLU A C 1
ATOM 660 O O . GLU A 1 81 ? 7.472 -1.876 -0.385 1.00 95.56 81 GLU A O 1
ATOM 665 N N . THR A 1 82 ? 9.450 -1.603 -1.398 1.00 96.69 82 THR A N 1
ATOM 666 C CA . THR A 1 82 ? 10.032 -0.802 -0.307 1.00 96.69 82 THR A CA 1
ATOM 667 C C . THR A 1 82 ? 9.246 0.489 -0.093 1.00 96.69 82 THR A C 1
ATOM 669 O O . THR A 1 82 ? 8.947 0.848 1.044 1.00 96.69 82 THR A O 1
ATOM 672 N N . ASN A 1 83 ? 8.869 1.165 -1.181 1.00 96.00 83 ASN A N 1
ATOM 673 C CA . ASN A 1 83 ? 8.114 2.408 -1.105 1.00 96.00 83 ASN A CA 1
ATOM 674 C C . ASN A 1 83 ? 6.730 2.181 -0.488 1.00 96.00 83 ASN A C 1
ATOM 676 O O . ASN A 1 83 ? 6.341 2.930 0.400 1.00 96.00 83 ASN A O 1
ATOM 680 N N . VAL A 1 84 ? 5.989 1.143 -0.907 1.00 97.00 84 VAL A N 1
ATOM 681 C CA . VAL A 1 84 ? 4.662 0.881 -0.320 1.00 97.00 84 VAL A CA 1
ATOM 682 C C . VAL A 1 84 ? 4.760 0.423 1.133 1.00 97.00 84 VAL A C 1
ATOM 684 O O . VAL A 1 84 ? 3.879 0.737 1.928 1.00 97.00 84 VAL A O 1
ATOM 687 N N . ASP A 1 85 ? 5.825 -0.292 1.506 1.00 95.06 85 ASP A N 1
ATOM 688 C CA . ASP A 1 85 ? 6.031 -0.718 2.889 1.00 95.06 85 ASP A CA 1
ATOM 689 C C . ASP A 1 85 ? 6.269 0.477 3.821 1.00 95.06 85 ASP A C 1
ATOM 691 O O . ASP A 1 85 ? 5.689 0.535 4.915 1.00 95.06 85 ASP A O 1
ATOM 695 N N . GLN A 1 86 ? 7.077 1.438 3.360 1.00 94.81 86 GLN A N 1
ATOM 696 C CA . GLN A 1 86 ? 7.329 2.703 4.046 1.00 94.81 86 GLN A CA 1
ATOM 697 C C . GLN A 1 86 ? 6.070 3.566 4.112 1.00 94.81 86 GLN A C 1
ATOM 699 O O . GLN A 1 86 ? 5.731 4.039 5.194 1.00 94.81 86 GLN A O 1
ATOM 704 N N . GLU A 1 87 ? 5.346 3.705 3.002 1.00 93.75 87 GLU A N 1
ATOM 705 C CA . GLU A 1 87 ? 4.113 4.493 2.944 1.00 93.75 87 GLU A CA 1
ATOM 706 C C . GLU A 1 87 ? 3.051 3.919 3.884 1.00 93.75 87 GLU A C 1
ATOM 708 O O . GLU A 1 87 ? 2.469 4.628 4.698 1.00 93.75 87 GLU A O 1
ATOM 713 N N . ALA A 1 88 ? 2.861 2.598 3.865 1.00 92.75 88 ALA A N 1
ATOM 714 C CA . ALA A 1 88 ? 1.919 1.943 4.759 1.00 92.75 88 ALA A CA 1
ATOM 715 C C . ALA A 1 88 ? 2.327 2.088 6.231 1.00 92.75 88 ALA A C 1
ATOM 717 O O . ALA A 1 88 ? 1.465 2.206 7.095 1.00 92.75 88 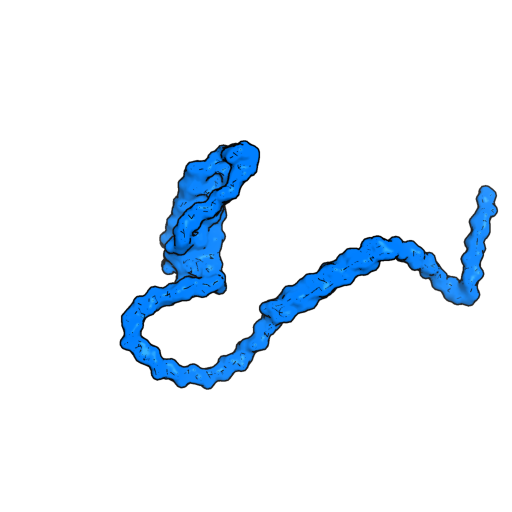ALA A O 1
ATOM 718 N N . ALA A 1 89 ? 3.627 2.076 6.546 1.00 92.06 89 ALA A N 1
ATOM 719 C CA . ALA A 1 89 ? 4.092 2.326 7.909 1.00 92.06 89 ALA A CA 1
ATOM 720 C C . ALA A 1 89 ? 3.848 3.782 8.339 1.00 92.06 89 ALA A C 1
ATOM 722 O O . ALA A 1 89 ? 3.414 4.016 9.466 1.00 92.06 89 ALA A O 1
ATOM 723 N N . TYR A 1 90 ? 4.091 4.741 7.446 1.00 93.06 90 TYR A N 1
ATOM 724 C CA . TYR A 1 90 ? 3.821 6.155 7.687 1.00 93.06 90 TYR A CA 1
ATOM 725 C C . TYR A 1 90 ? 2.328 6.407 7.932 1.00 93.06 90 TYR A C 1
ATOM 727 O O . TYR A 1 90 ? 1.961 6.997 8.949 1.00 93.06 90 TYR A O 1
ATOM 735 N N . GLU A 1 91 ? 1.463 5.878 7.067 1.00 89.06 91 GLU A N 1
ATOM 736 C CA . GLU A 1 91 ? 0.010 6.015 7.191 1.00 89.06 91 GLU A CA 1
ATOM 737 C C . GLU A 1 91 ? -0.527 5.408 8.492 1.00 89.06 91 GLU A C 1
ATOM 739 O O . GLU A 1 91 ? -1.394 5.990 9.137 1.00 89.06 91 GLU A O 1
ATOM 744 N N . ILE A 1 92 ? 0.037 4.277 8.931 1.00 88.50 92 ILE A N 1
ATOM 745 C CA . ILE A 1 92 ? -0.362 3.607 10.178 1.00 88.50 92 ILE A CA 1
ATOM 746 C C . ILE A 1 92 ? 0.045 4.389 11.436 1.00 88.50 92 ILE A C 1
ATOM 748 O O . ILE A 1 92 ? -0.667 4.356 12.443 1.00 88.50 92 ILE A O 1
ATOM 752 N N . VAL A 1 93 ? 1.216 5.033 11.428 1.00 87.38 93 VAL A N 1
ATOM 753 C CA . VAL A 1 93 ? 1.778 5.677 12.630 1.00 87.38 93 VAL A CA 1
ATOM 754 C C . VAL A 1 93 ? 1.360 7.140 12.739 1.00 87.38 93 VAL A C 1
ATOM 756 O O . VAL A 1 93 ? 1.104 7.622 13.843 1.00 87.38 93 VAL A O 1
ATOM 759 N N . THR A 1 94 ? 1.319 7.853 11.617 1.00 83.75 94 THR A N 1
ATOM 760 C CA . THR A 1 94 ? 1.152 9.314 11.590 1.00 83.75 94 THR A CA 1
ATOM 761 C C . THR A 1 94 ? 0.068 9.810 10.643 1.00 83.75 94 THR A C 1
ATOM 763 O O . THR A 1 94 ? -0.319 10.971 10.763 1.00 83.75 94 THR A O 1
ATOM 766 N N . GLY A 1 95 ? -0.381 8.980 9.701 1.00 83.00 95 GLY A N 1
ATOM 767 C CA . GLY A 1 95 ? -1.351 9.367 8.680 1.00 83.00 95 GLY A CA 1
ATOM 768 C C . GLY A 1 95 ? -2.803 9.097 9.068 1.00 83.00 95 GLY A C 1
ATOM 769 O O . GLY A 1 95 ? -3.163 9.008 10.245 1.00 83.00 95 GLY A O 1
ATOM 770 N N . GLU A 1 96 ? -3.652 8.980 8.048 1.00 82.38 96 GLU A N 1
ATOM 771 C CA . GLU A 1 96 ? -5.105 8.824 8.209 1.00 82.38 96 GLU A CA 1
ATOM 772 C C . GLU A 1 96 ? -5.494 7.407 8.651 1.00 82.38 96 GLU A C 1
ATOM 774 O O . GLU A 1 96 ? -6.594 7.186 9.156 1.00 82.38 96 GLU A O 1
ATOM 779 N N . LEU A 1 97 ? -4.570 6.452 8.521 1.00 85.06 97 LEU A N 1
ATOM 780 C CA . LEU A 1 97 ? -4.738 5.051 8.912 1.00 85.06 97 LEU A CA 1
ATOM 781 C C . LEU A 1 97 ? -4.176 4.784 10.322 1.00 85.06 97 LEU A C 1
ATOM 783 O O . LEU A 1 97 ? -3.743 3.673 10.642 1.00 85.06 97 LEU A O 1
ATOM 787 N N . GLY A 1 98 ? -4.195 5.808 11.179 1.00 80.88 98 GLY A N 1
ATOM 788 C CA . GLY A 1 98 ? -3.756 5.743 12.569 1.00 80.88 98 GLY A CA 1
ATOM 789 C C . GLY A 1 98 ? -4.419 4.603 13.349 1.00 80.88 98 GLY A C 1
ATOM 790 O O . GLY A 1 98 ? -5.640 4.548 13.477 1.00 80.88 98 GLY A O 1
ATOM 791 N N . GLY A 1 99 ? -3.611 3.694 13.901 1.00 79.88 99 GLY A N 1
ATOM 792 C CA . GLY A 1 99 ? -4.101 2.547 14.684 1.00 79.88 99 GLY A CA 1
ATOM 793 C C . GLY A 1 99 ? -4.522 1.330 13.853 1.00 79.88 99 GLY A C 1
ATOM 794 O O . GLY A 1 99 ? -4.928 0.312 14.418 1.00 79.88 99 GLY A O 1
ATOM 795 N N . CYS A 1 100 ? -4.380 1.394 12.529 1.00 87.94 100 CYS A N 1
ATOM 796 C CA . CYS A 1 100 ? -4.583 0.256 11.643 1.00 87.94 100 CYS A CA 1
ATOM 797 C C . CYS A 1 100 ? -3.365 -0.686 11.651 1.00 87.94 100 CYS A C 1
ATOM 799 O O . CYS A 1 100 ? -2.281 -0.357 12.128 1.00 87.94 100 CYS A O 1
ATOM 801 N N . SER A 1 101 ? -3.524 -1.895 11.118 1.00 89.81 101 SER A N 1
ATOM 802 C CA . SER A 1 101 ? -2.456 -2.898 11.050 1.00 89.81 101 SER A CA 1
ATOM 803 C C . SER A 1 101 ? -2.318 -3.482 9.650 1.00 89.81 101 SER A C 1
ATOM 805 O O . SER A 1 101 ? -3.314 -3.680 8.955 1.00 89.81 101 SER A O 1
ATOM 807 N N . LYS A 1 102 ? -1.082 -3.765 9.223 1.00 90.62 102 LYS A N 1
ATOM 808 C CA . LYS A 1 102 ? -0.817 -4.428 7.938 1.00 90.62 102 LYS A CA 1
ATOM 809 C C . LYS A 1 102 ? -1.419 -5.834 7.950 1.00 90.62 102 LYS A C 1
ATOM 811 O O . LYS A 1 102 ? -1.222 -6.587 8.906 1.00 90.62 102 LYS A O 1
ATOM 816 N N . ILE A 1 103 ? -2.120 -6.189 6.878 1.00 89.81 103 ILE A N 1
ATOM 817 C CA . ILE A 1 103 ? -2.685 -7.523 6.677 1.00 89.81 103 ILE A CA 1
ATOM 818 C C . ILE A 1 103 ? -2.212 -8.108 5.345 1.00 89.81 103 ILE A C 1
ATOM 820 O O . ILE A 1 103 ? -2.210 -7.437 4.317 1.00 89.81 103 ILE A O 1
ATOM 824 N N . GLY A 1 104 ? -1.809 -9.380 5.363 1.00 88.19 104 GLY A N 1
ATOM 825 C CA . GLY A 1 104 ? -1.253 -10.046 4.183 1.00 88.19 104 GLY A CA 1
ATOM 826 C C . GLY A 1 104 ? 0.117 -9.505 3.754 1.00 88.19 104 GLY A C 1
ATOM 827 O O . GLY A 1 104 ? 0.771 -8.769 4.492 1.00 88.19 104 GLY A O 1
ATOM 828 N N . GLY A 1 105 ? 0.560 -9.924 2.568 1.00 91.19 105 GLY A N 1
ATOM 829 C CA . GLY A 1 105 ? 1.801 -9.459 1.945 1.00 91.19 105 GLY A CA 1
ATOM 830 C C . GLY A 1 105 ? 1.571 -8.340 0.931 1.00 91.19 105 GLY A C 1
ATOM 831 O O . GLY A 1 105 ? 0.434 -8.042 0.557 1.00 91.19 105 GLY A O 1
ATOM 832 N N . ILE A 1 106 ? 2.672 -7.755 0.462 1.00 95.38 106 ILE A N 1
ATOM 833 C CA . ILE A 1 106 ? 2.659 -6.759 -0.608 1.00 95.38 106 ILE A CA 1
ATOM 834 C C . ILE A 1 106 ? 2.358 -7.456 -1.935 1.00 95.38 106 ILE A C 1
ATOM 836 O O . ILE A 1 106 ? 2.981 -8.462 -2.273 1.00 95.38 106 ILE A O 1
ATOM 840 N N . ASN A 1 107 ? 1.413 -6.908 -2.697 1.00 95.06 107 ASN A N 1
ATOM 841 C CA . ASN A 1 107 ? 1.128 -7.360 -4.055 1.00 95.06 107 ASN A CA 1
ATOM 842 C C . ASN A 1 107 ? 1.694 -6.361 -5.055 1.00 95.06 107 ASN A C 1
ATOM 844 O O . ASN A 1 107 ? 1.324 -5.186 -5.015 1.00 95.06 107 ASN A O 1
ATOM 848 N N . THR A 1 108 ? 2.525 -6.838 -5.980 1.00 95.06 108 THR A N 1
ATOM 849 C CA . THR A 1 108 ? 3.188 -5.993 -6.976 1.00 95.06 108 THR A CA 1
ATOM 850 C C . THR A 1 108 ? 2.857 -6.434 -8.389 1.00 95.06 108 THR A C 1
ATOM 852 O O . THR A 1 108 ? 2.919 -7.611 -8.730 1.00 95.06 108 THR A O 1
ATOM 855 N N . SER A 1 109 ? 2.511 -5.464 -9.227 1.00 94.38 109 SER A N 1
ATOM 856 C CA . SER A 1 109 ? 2.294 -5.641 -10.659 1.00 94.38 109 SER A CA 1
ATOM 857 C C . SER A 1 109 ? 3.289 -4.786 -11.424 1.00 94.38 109 SER A C 1
ATOM 859 O O . SER A 1 109 ? 3.357 -3.580 -11.205 1.00 94.38 109 SER A O 1
ATOM 861 N N . CYS A 1 110 ? 4.047 -5.403 -12.327 1.00 94.31 110 CYS A N 1
ATOM 862 C CA . CYS A 1 110 ? 5.047 -4.713 -13.133 1.00 94.31 110 CYS A CA 1
ATOM 863 C C . CYS A 1 110 ? 4.674 -4.715 -14.618 1.00 94.31 110 CYS A C 1
ATOM 865 O O . CYS A 1 110 ? 4.253 -5.729 -15.172 1.00 94.31 110 CYS A O 1
ATOM 867 N N . ALA A 1 111 ? 4.886 -3.578 -15.272 1.00 90.69 111 ALA A N 1
ATOM 868 C CA . ALA A 1 111 ? 4.865 -3.429 -16.716 1.00 90.69 111 ALA A CA 1
ATOM 869 C C . ALA A 1 111 ? 6.294 -3.457 -17.279 1.00 90.69 111 ALA A C 1
ATOM 871 O O . ALA A 1 111 ? 7.261 -3.060 -16.620 1.00 90.69 111 ALA A O 1
ATOM 872 N N . TRP A 1 112 ? 6.409 -3.920 -18.527 1.00 90.56 112 TRP A N 1
ATOM 873 C CA . TRP A 1 112 ? 7.669 -3.997 -19.279 1.00 90.56 112 TRP A CA 1
ATOM 874 C C . TRP A 1 112 ? 8.768 -4.781 -18.555 1.00 90.56 112 TRP A C 1
ATOM 876 O O . TRP A 1 112 ? 9.866 -4.283 -18.324 1.00 90.56 112 TRP A O 1
ATOM 886 N N . GLY A 1 113 ? 8.466 -6.021 -18.173 1.00 78.81 113 GLY A N 1
ATOM 887 C CA . GLY A 1 113 ? 9.412 -6.886 -17.472 1.00 78.81 113 GLY A CA 1
ATOM 888 C C . GLY A 1 113 ? 9.516 -6.511 -16.001 1.00 78.81 113 GLY A C 1
ATOM 889 O O . GLY A 1 113 ? 9.028 -7.272 -15.179 1.00 78.81 113 GLY A O 1
ATOM 890 N N . GLN A 1 114 ? 10.105 -5.352 -15.684 1.00 86.44 114 GLN A N 1
ATOM 891 C CA . GLN A 1 114 ? 10.242 -4.809 -14.323 1.00 86.44 114 GLN A CA 1
ATOM 892 C C . GLN A 1 114 ? 10.463 -3.281 -14.286 1.00 86.44 114 GLN A C 1
ATOM 894 O O . GLN A 1 114 ? 10.970 -2.781 -13.297 1.00 86.44 114 GLN A O 1
ATOM 899 N N . HIS A 1 115 ? 10.159 -2.513 -15.337 1.00 84.19 115 HIS A N 1
ATOM 900 C CA . HIS A 1 115 ? 10.562 -1.092 -15.385 1.00 84.19 115 HIS A CA 1
ATOM 901 C C . HIS A 1 115 ? 9.566 -0.117 -14.752 1.00 84.19 115 HIS A C 1
ATOM 903 O O . HIS A 1 115 ? 9.935 0.995 -14.382 1.00 84.19 115 HIS A O 1
ATOM 909 N N . MET A 1 116 ? 8.301 -0.514 -14.639 1.00 91.69 116 MET A N 1
ATOM 910 C CA . MET A 1 116 ? 7.291 0.248 -13.912 1.00 91.69 116 MET A CA 1
ATOM 911 C C . MET A 1 116 ? 6.483 -0.715 -13.073 1.00 91.69 116 MET A C 1
ATOM 913 O O . MET A 1 116 ? 5.750 -1.533 -13.621 1.00 91.69 116 MET A O 1
ATOM 917 N N . CYS A 1 117 ? 6.622 -0.625 -11.761 1.00 93.50 117 CYS A N 1
ATOM 918 C CA . CYS A 1 117 ? 5.919 -1.483 -10.830 1.00 93.50 117 CYS A CA 1
ATOM 919 C C . CYS A 1 117 ? 4.980 -0.649 -9.962 1.00 93.50 117 CYS A C 1
ATOM 921 O O . CYS A 1 117 ? 5.319 0.461 -9.553 1.00 93.50 117 CYS A O 1
ATOM 923 N N . LEU A 1 118 ? 3.793 -1.196 -9.728 1.00 94.88 118 LEU A N 1
ATOM 924 C CA . LEU A 1 118 ? 2.795 -0.711 -8.789 1.00 94.88 118 LEU A CA 1
ATOM 925 C C . LEU A 1 118 ? 2.660 -1.764 -7.695 1.00 94.88 118 LEU A C 1
ATOM 927 O O . LEU A 1 118 ? 2.317 -2.912 -7.984 1.00 94.88 118 LEU A O 1
ATOM 931 N N . SER A 1 119 ? 2.932 -1.374 -6.457 1.00 96.62 119 SER A N 1
ATOM 932 C CA . SER A 1 119 ? 2.782 -2.221 -5.279 1.00 96.62 119 SER A CA 1
ATOM 933 C C . SER A 1 119 ? 1.610 -1.755 -4.431 1.00 96.62 119 SER A C 1
ATOM 935 O O . SER A 1 119 ? 1.313 -0.563 -4.369 1.00 96.62 119 SER A O 1
ATOM 937 N N . SER A 1 120 ? 0.959 -2.698 -3.758 1.00 95.81 120 SER A N 1
ATOM 938 C CA . SER A 1 120 ? -0.139 -2.436 -2.831 1.00 95.81 120 SER A CA 1
ATOM 939 C C . SER A 1 120 ? 0.037 -3.215 -1.531 1.00 95.81 120 SER A C 1
ATOM 941 O O . SER A 1 120 ? 0.412 -4.389 -1.554 1.00 95.81 120 SER A O 1
ATOM 943 N N . GLN A 1 121 ? -0.254 -2.564 -0.407 1.00 95.69 121 GLN A N 1
ATOM 944 C CA . GLN A 1 121 ? -0.308 -3.169 0.921 1.00 95.69 121 GLN A CA 1
ATOM 945 C C . GLN A 1 121 ? -1.711 -2.974 1.490 1.00 95.69 121 GLN A C 1
ATOM 947 O O . GLN A 1 121 ? -2.188 -1.847 1.622 1.00 95.69 121 GLN A O 1
ATOM 952 N N . ALA A 1 122 ? -2.361 -4.079 1.851 1.00 92.75 122 ALA A N 1
ATOM 953 C CA . ALA A 1 122 ? -3.626 -4.032 2.566 1.00 92.75 122 ALA A CA 1
ATOM 954 C C . ALA A 1 122 ? -3.377 -3.731 4.050 1.00 92.75 122 ALA A C 1
ATOM 956 O O . ALA A 1 122 ? -2.471 -4.296 4.675 1.00 92.75 122 ALA A O 1
ATOM 957 N N . VAL A 1 123 ? -4.191 -2.853 4.619 1.00 92.50 123 VAL A N 1
ATOM 958 C CA . VAL A 1 123 ? -4.196 -2.514 6.041 1.00 92.50 123 VAL A CA 1
ATOM 959 C C . VAL A 1 123 ? -5.617 -2.589 6.575 1.00 92.50 123 VAL A C 1
ATOM 961 O O . VAL A 1 123 ? -6.583 -2.431 5.835 1.00 92.50 123 VAL A O 1
ATOM 964 N N . CYS A 1 124 ? -5.748 -2.852 7.864 1.00 90.56 124 CYS A N 1
ATOM 965 C CA . CYS A 1 124 ? -7.028 -3.049 8.514 1.00 90.56 124 CYS A CA 1
ATOM 966 C C . CYS A 1 124 ? -7.160 -2.192 9.761 1.00 90.56 124 CYS A C 1
ATOM 968 O O . CYS A 1 124 ? -6.273 -2.208 10.618 1.00 90.56 124 CYS A O 1
ATOM 970 N N . CYS A 1 125 ? -8.285 -1.494 9.853 1.00 85.94 125 CYS A N 1
ATOM 971 C CA . CYS A 1 125 ? -8.610 -0.557 10.920 1.00 85.94 125 CYS A CA 1
ATOM 972 C C . CYS A 1 125 ? -9.782 -1.099 11.747 1.00 85.94 125 CYS A C 1
ATOM 974 O O . CYS A 1 125 ? -10.745 -1.615 11.178 1.00 85.94 125 CYS A O 1
ATOM 976 N N . ASN A 1 126 ? -9.703 -0.995 13.072 1.00 70.31 126 ASN A N 1
ATOM 977 C CA . ASN A 1 126 ? -10.715 -1.499 14.006 1.00 70.31 126 ASN A CA 1
ATOM 978 C C . ASN A 1 126 ? -11.390 -0.374 14.779 1.00 70.31 126 ASN A C 1
ATOM 980 O O . ASN A 1 126 ? -10.664 0.565 15.169 1.00 70.31 126 ASN A O 1
#

Secondary structure (DSSP, 8-state):
---PPPPPTT--------HHHHHHHHHHHHHHHHHHHHH----------------S-------GGGEEEEEEEESSHHHHHHHHHHHHHHHHHTSTTTT-EEEEEEEEEEETTTTEEEEEEEEE--

Radius of gyration: 27.57 Å; chains: 1; bounding box: 60×36×86 Å

pLDDT: mean 71.92, std 20.72, range [37.72, 97.0]

Organism: NCBI:txid426481